Protein AF-A0A0T7A861-F1 (afdb_monomer)

Foldseek 3Di:
DPQQFDDAPDPPQWDQALVSCVVPVVPSFQVDPPADDPPDDDDDDDDDDHKTKWKAFRSRDTDDDSVSRVVCRVVVRDTIGIDIPVCVVVVVVVVPPDDD

pLDDT: mean 90.79, std 11.39, range [49.62, 98.31]

Solvent-accessible surface area (backbone atoms only — not comparable to full-atom values): 6188 Å² total; per-residue (Å²): 131,85,81,72,70,52,75,67,93,50,88,88,38,61,31,80,43,54,69,52,37,77,75,38,42,78,61,69,56,51,64,53,93,72,54,31,85,52,91,76,74,93,71,87,76,90,74,69,79,71,33,58,58,48,38,26,31,14,67,66,45,82,39,87,49,72,68,43,42,48,51,30,54,78,68,68,23,55,46,38,20,51,45,48,74,85,51,45,63,60,55,52,53,63,74,64,63,68,83,129

Mean predicted aligned error: 5.02 Å

Radius of gyration: 15.33 Å; Cα contacts (8 Å, |Δi|>4): 117; chains: 1; bounding box: 40×43×36 Å

Structure (mmCIF, N/CA/C/O backbone):
data_AF-A0A0T7A861-F1
#
_entry.id   AF-A0A0T7A861-F1
#
loop_
_atom_site.group_PDB
_atom_site.id
_atom_site.type_symbol
_atom_site.label_atom_id
_atom_site.label_alt_id
_atom_site.label_comp_id
_atom_site.label_asym_id
_atom_site.label_entity_id
_atom_site.label_seq_id
_atom_site.pdbx_PDB_ins_code
_atom_site.Cartn_x
_atom_site.Cartn_y
_atom_site.Cartn_z
_atom_site.occupancy
_atom_site.B_iso_or_equiv
_atom_site.auth_seq_id
_atom_site.auth_comp_id
_atom_site.auth_asym_id
_atom_site.auth_atom_id
_atom_site.pdbx_PDB_model_num
ATOM 1 N N . MET A 1 1 ? -29.081 -3.635 5.841 1.00 53.97 1 MET A N 1
ATOM 2 C CA . MET A 1 1 ? -28.063 -4.466 5.165 1.00 53.97 1 MET A CA 1
ATOM 3 C C . MET A 1 1 ? -26.761 -4.284 5.916 1.00 53.97 1 MET A C 1
ATOM 5 O O . MET A 1 1 ? -26.391 -3.143 6.154 1.00 53.97 1 MET A O 1
ATOM 9 N N . THR A 1 2 ? -26.124 -5.363 6.359 1.00 71.75 2 THR A N 1
ATOM 10 C CA . THR A 1 2 ? -24.820 -5.303 7.032 1.00 71.75 2 THR A CA 1
ATOM 11 C C . THR A 1 2 ? -23.777 -4.839 6.016 1.00 71.75 2 THR A C 1
ATOM 13 O O . THR A 1 2 ? -23.670 -5.429 4.943 1.00 71.75 2 THR A O 1
ATOM 16 N N . GLU A 1 3 ? -23.065 -3.751 6.302 1.00 83.69 3 GLU A N 1
ATOM 17 C CA . GLU A 1 3 ? -22.015 -3.248 5.412 1.00 83.69 3 GLU A CA 1
ATOM 18 C C . GLU A 1 3 ? -20.844 -4.241 5.417 1.00 83.69 3 GLU A C 1
ATOM 20 O O . GLU A 1 3 ? -20.265 -4.516 6.468 1.00 83.69 3 GLU A O 1
ATOM 25 N N . ILE A 1 4 ? -20.517 -4.816 4.257 1.00 89.19 4 ILE A N 1
ATOM 26 C CA . ILE A 1 4 ? -19.392 -5.749 4.133 1.00 89.19 4 ILE A CA 1
ATOM 27 C C . ILE A 1 4 ? -18.094 -4.951 4.249 1.00 89.19 4 ILE A C 1
ATOM 29 O O . ILE A 1 4 ? -17.898 -3.971 3.527 1.00 89.19 4 ILE A O 1
ATOM 33 N N . ARG A 1 5 ? -17.206 -5.388 5.149 1.00 93.62 5 ARG A N 1
ATOM 34 C CA . ARG A 1 5 ? -15.871 -4.817 5.325 1.00 93.62 5 ARG A CA 1
ATOM 35 C C . ARG A 1 5 ? -14.802 -5.878 5.089 1.00 93.62 5 ARG A C 1
ATOM 37 O O . ARG A 1 5 ? -14.892 -6.981 5.622 1.00 93.62 5 ARG A O 1
ATOM 44 N N . PHE A 1 6 ? -13.794 -5.530 4.303 1.00 93.88 6 PHE A N 1
ATOM 45 C CA . PHE A 1 6 ? -12.659 -6.383 3.979 1.00 93.88 6 PHE A CA 1
ATOM 46 C C . PHE A 1 6 ? -11.456 -6.001 4.837 1.00 93.88 6 PHE A C 1
ATOM 48 O O . PHE A 1 6 ? -11.067 -4.832 4.899 1.00 93.88 6 PHE A O 1
ATOM 55 N N . ALA A 1 7 ? -10.870 -7.001 5.489 1.00 93.69 7 ALA A N 1
ATOM 56 C CA . ALA A 1 7 ? -9.615 -6.850 6.208 1.00 93.69 7 ALA A CA 1
ATOM 57 C C . ALA A 1 7 ? -8.420 -6.852 5.230 1.00 93.69 7 ALA A C 1
ATOM 59 O O . ALA A 1 7 ? -8.519 -7.449 4.153 1.00 93.69 7 ALA A O 1
ATOM 60 N N . PRO A 1 8 ? -7.285 -6.233 5.601 1.00 95.75 8 PRO A N 1
ATOM 61 C CA . PRO A 1 8 ? -6.044 -6.355 4.846 1.00 95.75 8 PRO A CA 1
ATOM 62 C C . PRO A 1 8 ? -5.645 -7.829 4.688 1.00 95.75 8 PRO A C 1
ATOM 64 O O . PRO A 1 8 ? -5.601 -8.553 5.684 1.00 95.75 8 PRO A O 1
ATOM 67 N N . PRO A 1 9 ? -5.320 -8.287 3.470 1.00 94.88 9 PRO A N 1
ATOM 68 C CA . PRO A 1 9 ? -4.981 -9.690 3.240 1.00 94.88 9 PRO A CA 1
ATOM 69 C C . PRO A 1 9 ? -3.553 -10.076 3.664 1.00 94.88 9 PRO A C 1
ATOM 71 O O . PRO A 1 9 ? -3.259 -11.271 3.773 1.00 94.88 9 PRO A O 1
ATOM 74 N N . PHE A 1 10 ? -2.683 -9.083 3.881 1.00 96.00 10 PHE A N 1
ATOM 75 C CA . PHE A 1 10 ? -1.284 -9.242 4.278 1.00 96.00 10 PHE A CA 1
ATOM 76 C C . PHE A 1 10 ? -0.960 -8.331 5.463 1.00 96.00 10 PHE A C 1
ATOM 78 O O . PHE A 1 10 ? -1.359 -7.163 5.495 1.00 96.00 10 PHE A O 1
ATOM 85 N N . GLU A 1 11 ? -0.223 -8.865 6.434 1.00 94.88 11 GLU A N 1
ATOM 86 C CA . GLU A 1 11 ? 0.200 -8.121 7.617 1.00 94.88 11 GLU A CA 1
ATOM 87 C C . GLU A 1 11 ? 1.129 -6.957 7.236 1.00 94.88 11 GLU A C 1
ATOM 89 O O . GLU A 1 11 ? 1.962 -7.066 6.339 1.00 94.88 11 GLU A O 1
ATOM 94 N N . GLY A 1 12 ? 0.960 -5.805 7.890 1.00 95.19 12 GLY A N 1
ATOM 95 C CA . GLY A 1 12 ? 1.793 -4.618 7.662 1.00 95.19 12 GLY A CA 1
ATOM 96 C C . GLY A 1 12 ? 1.556 -3.873 6.339 1.00 95.19 12 GLY A C 1
ATOM 97 O O . GLY A 1 12 ? 2.047 -2.757 6.191 1.00 95.19 12 GLY A O 1
ATOM 98 N N . GLN A 1 13 ? 0.766 -4.413 5.404 1.00 97.50 13 GLN A N 1
ATOM 99 C CA . GLN A 1 13 ? 0.465 -3.773 4.115 1.00 97.50 13 GLN A CA 1
ATOM 100 C C . GLN A 1 13 ? -0.797 -2.901 4.164 1.00 97.50 13 GLN A C 1
ATOM 102 O O . GLN A 1 13 ? -1.760 -3.116 3.422 1.00 97.50 13 GLN A O 1
ATOM 107 N N . GLN A 1 14 ? -0.813 -1.915 5.064 1.00 97.94 14 GLN A N 1
ATOM 108 C CA . GLN A 1 14 ? -1.941 -0.997 5.207 1.00 97.94 14 GLN A CA 1
ATOM 109 C C . GLN A 1 14 ? -1.559 0.401 5.691 1.00 97.94 14 GLN A C 1
ATOM 111 O O . GLN A 1 14 ? -0.600 0.585 6.435 1.00 97.94 14 GLN A O 1
ATOM 116 N N . PHE A 1 15 ? -2.386 1.372 5.322 1.00 98.06 15 PHE A N 1
ATOM 117 C CA . PHE A 1 15 ? -2.479 2.681 5.945 1.00 98.06 15 PHE A CA 1
ATOM 118 C C . PHE A 1 15 ? -3.697 2.709 6.868 1.00 98.06 15 PHE A C 1
ATOM 120 O O . PHE A 1 15 ? -4.800 2.339 6.462 1.00 98.06 15 PHE A O 1
ATOM 127 N N . THR A 1 16 ? -3.518 3.180 8.097 1.00 97.00 16 THR A N 1
ATOM 128 C CA . THR A 1 16 ? -4.588 3.323 9.093 1.00 97.00 16 THR A CA 1
ATOM 129 C C . THR A 1 16 ? -5.230 4.710 9.081 1.00 97.00 16 THR A C 1
ATOM 131 O O . THR A 1 16 ? -6.298 4.883 9.659 1.00 97.00 16 THR A O 1
ATOM 134 N N . SER A 1 17 ? -4.621 5.688 8.402 1.00 96.38 17 SER A N 1
ATOM 135 C CA . SER A 1 17 ? -5.176 7.031 8.205 1.00 96.38 17 SER A CA 1
ATOM 136 C C . SER A 1 17 ? -4.665 7.690 6.923 1.00 96.38 17 SER A C 1
ATOM 138 O O . SER A 1 17 ? -3.624 7.309 6.374 1.00 96.38 17 SER A O 1
ATOM 140 N N . HIS A 1 18 ? -5.368 8.725 6.461 1.00 95.69 18 HIS A N 1
ATOM 141 C CA . HIS A 1 18 ? -4.946 9.511 5.304 1.00 95.69 18 HIS A CA 1
ATOM 142 C C . HIS A 1 18 ? -3.629 10.250 5.579 1.00 95.69 18 HIS A C 1
ATOM 144 O O . HIS A 1 18 ? -2.751 10.273 4.719 1.00 95.69 18 HIS A O 1
ATOM 150 N N . GLN A 1 19 ? -3.419 10.756 6.799 1.00 96.12 19 GLN A N 1
ATOM 151 C CA . GLN A 1 19 ? -2.150 11.385 7.176 1.00 96.12 19 GLN A CA 1
ATOM 152 C C . GLN A 1 19 ? -0.965 10.408 7.100 1.00 96.12 19 GLN A C 1
ATOM 154 O O . GLN A 1 19 ? 0.129 10.791 6.680 1.00 96.12 19 GLN A O 1
ATOM 159 N N . GLN A 1 20 ? -1.159 9.141 7.480 1.00 97.12 20 GLN A N 1
ATOM 160 C CA . GLN A 1 20 ? -0.110 8.131 7.334 1.00 97.12 20 GLN A CA 1
ATOM 161 C C . GLN A 1 20 ? 0.218 7.892 5.860 1.00 97.12 20 GLN A C 1
ATOM 163 O O . GLN A 1 20 ? 1.396 7.812 5.512 1.00 97.12 20 GLN A O 1
ATOM 168 N N . TRP A 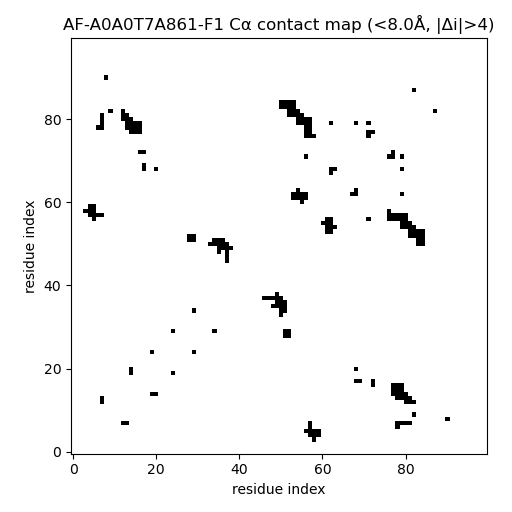1 21 ? -0.802 7.838 4.999 1.00 96.25 21 TRP A N 1
ATOM 169 C CA . TRP A 1 21 ? -0.603 7.767 3.555 1.00 96.25 21 TRP A CA 1
ATOM 170 C C . TRP A 1 21 ? 0.199 8.969 3.042 1.00 96.25 21 TRP A C 1
ATOM 172 O O . TRP A 1 21 ? 1.250 8.760 2.441 1.00 96.25 21 TRP A O 1
ATOM 182 N N . VAL A 1 22 ? -0.197 10.207 3.367 1.00 95.88 22 VAL A N 1
ATOM 183 C CA . VAL A 1 22 ? 0.547 11.426 2.979 1.00 95.88 22 VAL A CA 1
ATOM 184 C C . VAL A 1 22 ? 2.026 11.321 3.368 1.00 95.88 22 VAL A C 1
ATOM 186 O O . VAL A 1 22 ? 2.907 11.673 2.588 1.00 95.88 22 VAL A O 1
ATOM 189 N N . ASN A 1 23 ? 2.307 10.784 4.556 1.00 97.56 23 ASN A N 1
ATOM 190 C CA . ASN A 1 23 ? 3.660 10.723 5.100 1.00 97.56 23 ASN A CA 1
ATOM 191 C C . ASN A 1 23 ? 4.506 9.547 4.581 1.00 97.56 23 ASN A C 1
ATOM 193 O O . ASN A 1 23 ? 5.734 9.612 4.659 1.00 97.56 23 ASN A O 1
ATOM 197 N N . LYS A 1 24 ? 3.892 8.438 4.146 1.00 97.38 24 LYS A N 1
ATOM 198 C CA . LYS A 1 24 ? 4.595 7.161 3.903 1.00 97.38 24 LYS A CA 1
ATOM 199 C C . LYS A 1 24 ? 4.359 6.549 2.526 1.00 97.38 24 LYS A C 1
ATOM 201 O O . LYS A 1 24 ? 5.108 5.652 2.154 1.00 97.38 24 LYS A O 1
ATOM 206 N N . ALA A 1 25 ? 3.378 7.017 1.754 1.00 95.44 25 ALA A N 1
ATOM 207 C CA . ALA A 1 25 ? 2.993 6.397 0.485 1.00 95.44 25 ALA A CA 1
ATOM 208 C C . ALA A 1 25 ? 4.174 6.215 -0.466 1.00 95.44 25 ALA A C 1
ATOM 210 O O . ALA A 1 25 ? 4.391 5.114 -0.962 1.00 95.44 25 ALA A O 1
ATOM 211 N N . SER A 1 26 ? 4.977 7.263 -0.665 1.00 94.38 26 SER A N 1
ATOM 212 C CA . SER A 1 26 ? 6.115 7.199 -1.579 1.00 94.38 26 SER A CA 1
ATOM 213 C C . SER A 1 26 ? 7.128 6.131 -1.185 1.00 94.38 26 SER A C 1
ATOM 215 O O . SER A 1 26 ? 7.673 5.494 -2.071 1.00 94.38 26 SER A O 1
ATOM 217 N N . SER A 1 27 ? 7.381 5.894 0.106 1.00 97.31 27 SER A N 1
ATOM 218 C CA . SER A 1 27 ? 8.338 4.862 0.521 1.00 97.31 27 SER A CA 1
ATOM 219 C C . SER A 1 27 ? 7.717 3.469 0.558 1.00 97.31 27 SER A C 1
ATOM 221 O O . SER A 1 27 ? 8.354 2.515 0.130 1.00 97.31 27 SER A O 1
ATOM 223 N N . TRP A 1 28 ? 6.481 3.326 1.033 1.00 97.56 28 TRP A N 1
ATOM 224 C CA . TRP A 1 28 ? 5.838 2.017 1.195 1.00 97.56 28 TRP A CA 1
ATOM 225 C C . TRP A 1 28 ? 5.307 1.439 -0.120 1.00 97.56 28 TRP A C 1
ATOM 227 O O . TRP A 1 28 ? 5.374 0.235 -0.330 1.00 97.56 28 TRP A O 1
ATOM 237 N N . LEU A 1 29 ? 4.822 2.284 -1.032 1.00 96.75 29 LEU A N 1
ATOM 238 C CA . LEU A 1 29 ? 4.252 1.854 -2.316 1.00 96.75 29 LEU A CA 1
ATOM 239 C C . LEU A 1 29 ? 5.288 1.765 -3.442 1.00 96.75 29 LEU A C 1
ATOM 241 O O . LEU A 1 29 ? 4.925 1.482 -4.583 1.00 96.75 29 LEU A O 1
ATOM 245 N N . THR A 1 30 ? 6.571 1.978 -3.131 1.00 96.62 30 THR A N 1
ATOM 246 C CA . THR A 1 30 ? 7.680 1.838 -4.090 1.00 96.62 30 THR A CA 1
ATOM 247 C C . THR A 1 30 ? 8.828 0.960 -3.583 1.00 96.62 30 THR A C 1
ATOM 249 O O . THR A 1 30 ? 9.814 0.789 -4.290 1.00 96.62 30 THR A O 1
ATOM 252 N N . CYS A 1 31 ? 8.714 0.365 -2.387 1.00 96.44 31 CYS A N 1
ATOM 253 C CA . CYS A 1 31 ? 9.792 -0.434 -1.791 1.00 96.44 31 CYS A CA 1
ATOM 254 C C . CYS A 1 31 ? 9.946 -1.847 -2.372 1.00 96.44 31 CYS A C 1
ATOM 256 O O . CYS A 1 31 ? 10.914 -2.526 -2.033 1.00 96.44 31 CYS A O 1
ATOM 258 N N . HIS A 1 32 ? 9.010 -2.313 -3.204 1.00 97.12 32 HIS A N 1
ATOM 259 C CA . HIS A 1 32 ? 9.100 -3.649 -3.785 1.00 97.12 32 HIS A CA 1
ATOM 260 C C . HIS A 1 32 ? 10.298 -3.750 -4.743 1.00 97.12 32 HIS A C 1
ATOM 262 O O . HIS A 1 32 ? 10.456 -2.859 -5.580 1.00 97.12 32 HIS A O 1
ATOM 268 N N . PRO A 1 33 ? 11.105 -4.830 -4.701 1.00 96.31 33 PRO A N 1
ATOM 269 C CA . PRO A 1 33 ? 12.258 -4.990 -5.592 1.00 96.31 33 PRO A CA 1
ATOM 270 C C . PRO A 1 33 ? 11.910 -4.907 -7.084 1.00 96.31 33 PRO A C 1
ATOM 272 O O . PRO A 1 33 ? 12.696 -4.400 -7.878 1.00 96.31 33 PRO A O 1
ATOM 275 N N . GLU A 1 34 ? 10.717 -5.372 -7.460 1.00 95.81 34 GLU A N 1
ATOM 276 C CA . GLU A 1 34 ? 10.223 -5.319 -8.843 1.00 95.81 34 GLU A CA 1
ATOM 277 C C . GLU A 1 34 ? 9.446 -4.038 -9.186 1.00 95.81 34 GLU A C 1
ATOM 279 O O . GLU A 1 34 ? 8.884 -3.945 -10.277 1.00 95.81 34 GLU A O 1
ATOM 284 N N . TYR A 1 35 ? 9.380 -3.051 -8.282 1.00 95.25 35 TYR A N 1
ATOM 285 C CA . TYR A 1 35 ? 8.624 -1.822 -8.520 1.00 95.25 35 TYR A CA 1
ATOM 286 C C . TYR A 1 35 ? 9.039 -1.155 -9.840 1.00 95.25 35 TYR A C 1
ATOM 288 O O . TYR A 1 35 ? 10.191 -0.770 -10.050 1.00 95.25 35 TYR A O 1
ATOM 296 N N . ARG A 1 36 ? 8.062 -0.985 -10.734 1.00 92.81 36 ARG A N 1
ATOM 297 C CA . ARG A 1 36 ? 8.242 -0.384 -12.053 1.00 92.81 36 ARG A CA 1
ATOM 298 C C . ARG A 1 36 ? 6.965 0.316 -12.504 1.00 92.81 36 ARG A C 1
ATOM 300 O O . ARG A 1 36 ? 6.050 -0.303 -13.046 1.00 92.81 36 ARG A O 1
ATOM 307 N N . ASN A 1 37 ? 6.921 1.635 -12.332 1.00 90.38 37 ASN A N 1
ATOM 308 C CA . ASN A 1 37 ? 5.825 2.451 -12.845 1.00 90.38 37 ASN A CA 1
ATOM 309 C C . ASN A 1 37 ? 6.067 2.839 -14.313 1.00 90.38 37 ASN A C 1
ATOM 311 O O . ASN A 1 37 ? 6.949 3.638 -14.621 1.00 90.38 37 ASN A O 1
ATOM 315 N N . THR A 1 38 ? 5.263 2.277 -15.216 1.00 87.25 38 THR A N 1
ATOM 316 C CA . THR A 1 38 ? 5.306 2.565 -16.660 1.00 87.25 38 THR A CA 1
ATOM 317 C C . THR A 1 38 ? 4.120 3.394 -17.173 1.00 87.25 38 THR A C 1
ATOM 319 O O . THR A 1 38 ? 4.092 3.701 -18.364 1.00 87.25 38 THR A O 1
ATOM 322 N N . GLU A 1 39 ? 3.168 3.788 -16.312 1.00 77.75 39 GLU A N 1
ATOM 323 C CA . GLU A 1 39 ? 1.935 4.506 -16.702 1.00 77.75 39 GLU A CA 1
ATOM 324 C C . GLU A 1 39 ? 2.177 5.964 -17.128 1.00 77.75 39 GLU A C 1
ATOM 326 O O . GLU A 1 39 ? 1.364 6.537 -17.852 1.00 77.75 39 GLU A O 1
ATOM 331 N N . HIS A 1 40 ? 3.297 6.573 -16.724 1.00 64.44 40 HIS A N 1
ATOM 332 C CA . HIS A 1 40 ? 3.557 7.995 -16.956 1.00 64.44 40 HIS A CA 1
ATOM 333 C C . HIS A 1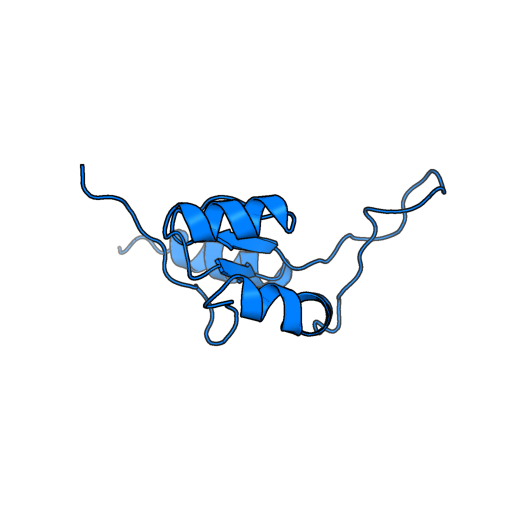 40 ? 4.802 8.241 -17.820 1.00 64.44 40 HIS A C 1
ATOM 335 O O . HIS A 1 40 ? 5.931 7.898 -17.463 1.00 64.44 40 HIS A O 1
ATOM 341 N N . GLY A 1 41 ? 4.608 8.878 -18.975 1.00 64.56 41 GLY A N 1
ATOM 342 C CA . GLY A 1 41 ? 5.662 9.587 -19.701 1.00 64.56 41 GLY A CA 1
ATOM 343 C C . GLY A 1 41 ? 5.293 9.937 -21.137 1.00 64.56 41 GLY A C 1
ATOM 344 O O . GLY A 1 41 ? 4.332 9.425 -21.696 1.00 64.56 41 GLY A O 1
ATOM 345 N N . GLU A 1 42 ? 6.083 10.834 -21.721 1.00 68.31 42 GLU A N 1
ATOM 346 C CA . GLU A 1 42 ? 5.801 11.467 -23.018 1.00 68.31 42 GLU A CA 1
ATOM 347 C C . GLU A 1 42 ? 6.112 10.566 -24.226 1.00 68.31 42 GLU A C 1
ATOM 349 O O . GLU A 1 42 ? 5.693 10.838 -25.351 1.00 68.31 42 GLU A O 1
ATOM 354 N N . ALA A 1 43 ? 6.848 9.472 -24.007 1.00 71.81 43 ALA A N 1
ATOM 355 C CA . ALA A 1 43 ? 7.284 8.579 -25.072 1.00 71.81 43 ALA A CA 1
ATOM 356 C C . ALA A 1 43 ? 6.185 7.581 -25.469 1.00 71.81 43 ALA A C 1
ATOM 358 O O . ALA A 1 43 ? 5.663 6.844 -24.632 1.00 71.81 43 ALA A O 1
ATOM 359 N N . LYS A 1 44 ? 5.896 7.511 -26.772 1.00 77.50 44 LYS A N 1
ATOM 360 C CA . LYS A 1 44 ? 5.014 6.500 -27.373 1.00 77.50 44 LYS A CA 1
ATOM 361 C C . LYS A 1 44 ? 5.714 5.131 -27.409 1.00 77.50 44 LYS A C 1
ATOM 363 O O . LYS A 1 44 ? 6.898 5.066 -27.728 1.00 77.50 44 LYS A O 1
ATOM 368 N N . GLY A 1 45 ? 4.978 4.046 -27.152 1.00 79.94 45 GLY A N 1
ATOM 369 C CA . GLY A 1 45 ? 5.463 2.658 -27.269 1.00 79.94 45 GLY A CA 1
ATOM 370 C C . GLY A 1 45 ? 5.437 1.864 -25.956 1.00 79.94 45 GLY A C 1
ATOM 371 O O . GLY A 1 45 ? 5.092 2.395 -24.904 1.00 79.94 45 GLY A O 1
ATOM 372 N N . TRP A 1 46 ? 5.783 0.572 -26.018 1.00 82.00 46 TRP A N 1
ATOM 373 C CA . TRP A 1 46 ? 5.894 -0.300 -24.839 1.00 82.00 46 TRP A CA 1
ATOM 374 C C . TRP A 1 46 ? 7.092 0.104 -23.974 1.00 82.00 46 TRP A C 1
ATOM 376 O O . TRP A 1 46 ? 8.200 0.268 -24.479 1.00 82.00 46 TRP A O 1
ATOM 386 N N . ARG A 1 47 ? 6.877 0.246 -22.660 1.00 79.62 47 ARG A N 1
ATOM 387 C CA . ARG A 1 47 ? 7.886 0.773 -21.715 1.00 79.62 47 ARG A CA 1
ATOM 388 C C . ARG A 1 47 ? 8.329 -0.255 -20.671 1.00 79.62 47 ARG A C 1
ATOM 390 O O . ARG A 1 47 ? 8.981 0.088 -19.682 1.00 79.62 47 ARG A O 1
ATOM 397 N N . GLY A 1 48 ? 7.996 -1.523 -20.899 1.00 83.00 48 GLY A N 1
ATOM 398 C CA . GLY A 1 48 ? 8.168 -2.596 -19.928 1.00 83.00 48 GLY A CA 1
ATOM 399 C C . GLY A 1 48 ? 6.867 -3.023 -19.265 1.00 83.00 48 GLY A C 1
ATOM 400 O O . GLY A 1 48 ? 5.819 -2.399 -19.439 1.00 83.00 48 GLY A O 1
ATOM 401 N N . HIS A 1 49 ? 6.963 -4.085 -18.472 1.00 88.12 49 HIS A N 1
ATOM 402 C CA . HIS A 1 49 ? 5.891 -4.517 -17.584 1.00 88.12 49 HIS A CA 1
ATOM 403 C C . HIS A 1 49 ? 5.605 -3.450 -16.512 1.00 88.12 49 HIS A C 1
ATOM 405 O O . HIS A 1 49 ? 6.535 -2.846 -15.976 1.00 88.12 49 HIS A O 1
ATOM 411 N N . HIS A 1 50 ? 4.324 -3.217 -16.218 1.00 90.56 50 HIS A N 1
ATOM 412 C CA . HIS A 1 50 ? 3.881 -2.327 -15.149 1.00 90.56 50 HIS A CA 1
ATOM 413 C C . HIS A 1 50 ? 3.772 -3.113 -13.842 1.00 90.56 50 HIS A C 1
ATOM 415 O O . HIS A 1 50 ? 2.987 -4.053 -13.756 1.00 90.56 50 HIS A O 1
ATOM 421 N N . PHE A 1 51 ? 4.527 -2.722 -12.821 1.00 95.44 51 PHE A N 1
ATOM 422 C CA . PHE A 1 51 ? 4.515 -3.376 -11.517 1.00 95.44 51 PHE A CA 1
ATOM 423 C C . PHE A 1 51 ? 4.433 -2.314 -10.422 1.00 95.44 51 PHE A C 1
ATOM 425 O O . PHE A 1 51 ? 5.437 -1.723 -10.026 1.00 95.44 51 PHE A O 1
ATOM 432 N N . THR A 1 52 ? 3.224 -2.023 -9.953 1.00 96.38 52 THR A N 1
ATOM 433 C CA . THR A 1 52 ? 2.990 -1.032 -8.896 1.00 96.38 52 THR A CA 1
ATOM 434 C C . THR A 1 52 ? 2.012 -1.566 -7.858 1.00 96.38 52 THR A C 1
ATOM 436 O O . THR A 1 52 ? 1.239 -2.491 -8.122 1.00 96.38 52 THR A O 1
ATOM 439 N N . ALA A 1 53 ? 2.068 -0.991 -6.656 1.00 97.12 53 ALA A N 1
ATOM 440 C CA . ALA A 1 53 ? 1.173 -1.359 -5.576 1.00 97.12 53 ALA A CA 1
ATOM 441 C C . ALA A 1 53 ? -0.280 -1.043 -5.932 1.00 97.12 53 ALA A C 1
ATOM 443 O O . ALA A 1 53 ? -0.624 0.005 -6.483 1.00 97.12 53 ALA A O 1
ATOM 444 N N . MET A 1 54 ? -1.161 -1.945 -5.531 1.00 97.31 54 MET A N 1
ATOM 445 C CA . MET A 1 54 ? -2.579 -1.850 -5.762 1.00 97.31 54 MET A CA 1
ATOM 446 C C . MET A 1 54 ? -3.334 -1.600 -4.457 1.00 97.31 54 MET A C 1
ATOM 448 O O . MET A 1 54 ? -3.592 -2.546 -3.730 1.00 97.31 54 MET A O 1
ATOM 452 N N . CYS A 1 55 ? -3.780 -0.358 -4.226 1.00 98.06 55 CYS A N 1
ATOM 453 C CA . CYS A 1 55 ? -4.533 0.032 -3.029 1.00 98.06 55 CYS A CA 1
ATOM 454 C C . CYS A 1 55 ? -6.062 -0.192 -3.109 1.00 98.06 55 CYS A C 1
ATOM 456 O O . CYS A 1 55 ? -6.692 0.033 -4.153 1.00 98.06 55 CYS A O 1
ATOM 458 N N . PHE A 1 56 ? -6.658 -0.574 -1.977 1.00 98.19 56 PHE A N 1
ATOM 459 C CA . PHE A 1 56 ? -8.092 -0.790 -1.771 1.00 98.19 56 PHE A CA 1
ATOM 460 C C . PHE A 1 56 ? -8.521 -0.348 -0.367 1.00 98.19 56 PHE A C 1
ATOM 462 O O . PHE A 1 56 ? -7.765 -0.503 0.589 1.00 98.19 56 PHE A O 1
ATOM 469 N N . ASP A 1 57 ? -9.727 0.201 -0.234 1.00 97.81 57 ASP A N 1
ATOM 470 C CA . ASP A 1 57 ? -10.295 0.564 1.070 1.00 97.81 57 ASP A CA 1
ATOM 471 C C . ASP A 1 57 ? -10.999 -0.622 1.756 1.00 97.81 57 ASP A C 1
ATOM 473 O O . ASP A 1 57 ? -11.184 -1.690 1.165 1.00 97.81 57 ASP A O 1
ATOM 477 N N . SER A 1 58 ? -11.433 -0.447 3.007 1.00 97.12 58 SER A N 1
ATOM 478 C CA . SER A 1 58 ? -12.129 -1.504 3.751 1.00 97.12 58 SER A CA 1
ATOM 479 C C . SER A 1 58 ? -13.507 -1.847 3.184 1.00 97.12 58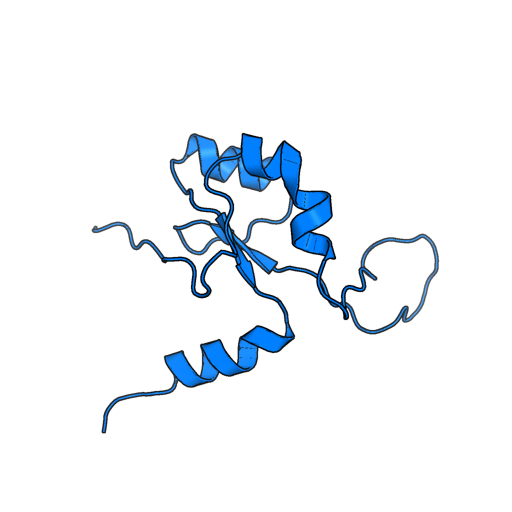 SER A C 1
ATOM 481 O O . SER A 1 58 ? -14.081 -2.850 3.584 1.00 97.12 58 SER A O 1
ATOM 483 N N . LYS A 1 59 ? -14.034 -1.087 2.216 1.00 96.31 59 LYS A N 1
ATOM 484 C CA . LYS A 1 59 ? -15.247 -1.437 1.457 1.00 96.31 59 LYS A CA 1
ATOM 485 C C . LYS A 1 59 ? -14.922 -2.203 0.163 1.00 96.31 59 LYS A C 1
ATOM 487 O O . LYS A 1 59 ? -15.827 -2.512 -0.607 1.00 96.31 59 LYS A O 1
ATOM 492 N N . GLY A 1 60 ? -13.646 -2.503 -0.094 1.00 94.81 60 GLY A N 1
ATOM 493 C CA . GLY A 1 60 ? -13.172 -3.221 -1.280 1.00 94.81 60 GLY A CA 1
ATOM 494 C C . GLY A 1 60 ? -13.053 -2.349 -2.532 1.00 94.81 60 GLY A C 1
ATOM 495 O O . GLY A 1 60 ? -12.874 -2.866 -3.635 1.00 94.81 60 GLY A O 1
ATOM 496 N N . ARG A 1 61 ? -13.159 -1.023 -2.405 1.00 96.56 61 ARG A N 1
ATOM 497 C CA . ARG A 1 61 ? -13.100 -0.111 -3.553 1.00 96.56 61 ARG A CA 1
ATOM 498 C C . ARG A 1 61 ? -11.657 0.209 -3.888 1.00 96.56 61 ARG A C 1
ATOM 500 O O . ARG A 1 61 ? -10.822 0.384 -3.006 1.00 96.56 61 ARG A O 1
ATOM 507 N N . ARG A 1 62 ? -11.378 0.353 -5.181 1.00 97.31 62 ARG A N 1
ATOM 508 C CA . ARG A 1 62 ? -10.067 0.772 -5.671 1.00 97.31 62 ARG A CA 1
ATOM 509 C C . ARG A 1 62 ? -9.730 2.186 -5.187 1.00 97.31 62 ARG A C 1
ATOM 511 O O . ARG A 1 62 ? -10.558 3.084 -5.321 1.00 97.31 62 ARG A O 1
ATOM 518 N N . VAL A 1 63 ? -8.503 2.378 -4.705 1.00 97.19 63 VAL A N 1
ATOM 519 C CA . VAL A 1 63 ? -7.966 3.682 -4.287 1.00 97.19 63 VAL A CA 1
ATOM 520 C C . VAL A 1 63 ? -6.762 4.008 -5.170 1.00 97.19 63 VAL A C 1
ATOM 522 O O . VAL A 1 63 ? -5.780 3.269 -5.165 1.00 97.19 63 VAL A O 1
ATOM 525 N N . ARG A 1 64 ? -6.844 5.064 -5.988 1.00 93.19 64 ARG A N 1
ATOM 526 C CA . ARG A 1 64 ? -5.829 5.357 -7.021 1.00 93.19 64 ARG A CA 1
ATOM 527 C C . ARG A 1 64 ? -4.955 6.560 -6.699 1.00 93.19 64 ARG A C 1
ATOM 529 O O . ARG A 1 64 ? -3.812 6.620 -7.135 1.00 93.19 64 ARG A O 1
ATOM 536 N N . ASN A 1 65 ? -5.497 7.541 -5.990 1.00 91.25 65 ASN A N 1
ATOM 537 C CA . ASN A 1 65 ? -4.841 8.824 -5.759 1.00 91.25 65 ASN A CA 1
ATOM 538 C C . ASN A 1 65 ? -5.272 9.435 -4.419 1.00 91.25 65 ASN A C 1
ATOM 540 O O . ASN A 1 65 ? -6.148 8.905 -3.738 1.00 91.25 65 ASN A O 1
ATOM 544 N N . GLY A 1 66 ? -4.692 10.583 -4.062 1.00 91.94 66 GLY A N 1
ATOM 545 C CA . GLY A 1 66 ? -5.022 11.276 -2.812 1.00 91.94 66 GLY A CA 1
ATOM 546 C C . GLY A 1 66 ? -6.498 11.663 -2.663 1.00 91.94 66 GLY A C 1
ATOM 547 O O . GLY A 1 66 ? -7.001 11.708 -1.546 1.00 91.94 66 GLY A O 1
ATOM 548 N N . GLY A 1 67 ? -7.219 11.883 -3.768 1.00 96.38 67 GLY A N 1
ATOM 549 C CA . GLY A 1 67 ? -8.663 12.128 -3.737 1.00 96.38 67 GLY A CA 1
ATOM 550 C C . GLY A 1 67 ? -9.447 10.906 -3.253 1.00 96.38 67 GLY A C 1
ATOM 551 O O . GLY A 1 67 ? -10.325 11.037 -2.405 1.00 96.38 67 GLY A O 1
ATOM 552 N N . ASP A 1 68 ? -9.082 9.709 -3.715 1.00 97.44 68 ASP A N 1
ATOM 553 C CA . ASP A 1 68 ? -9.676 8.465 -3.216 1.00 97.44 68 ASP A CA 1
ATOM 554 C C . ASP A 1 68 ? -9.319 8.193 -1.751 1.00 97.44 68 ASP A C 1
ATOM 556 O O . ASP A 1 68 ? -10.169 7.723 -0.996 1.00 97.44 68 ASP A O 1
ATOM 560 N N . PHE A 1 69 ? -8.086 8.499 -1.329 1.00 96.31 69 PHE A N 1
ATOM 561 C CA . PHE A 1 69 ? -7.692 8.363 0.078 1.00 96.31 69 PHE A CA 1
ATOM 562 C C . PHE A 1 69 ? -8.490 9.308 0.983 1.00 96.31 69 PHE A C 1
ATOM 564 O O . PHE A 1 69 ? -8.942 8.888 2.047 1.00 96.31 69 PHE A O 1
ATOM 571 N N . ARG A 1 70 ? -8.729 10.552 0.548 1.00 96.31 70 ARG A N 1
ATOM 572 C CA . ARG A 1 70 ? -9.604 11.489 1.265 1.00 96.31 70 ARG A CA 1
ATOM 573 C C . ARG A 1 70 ? -11.042 10.976 1.337 1.00 96.31 70 ARG A C 1
ATOM 575 O O . ARG A 1 70 ? -11.616 10.955 2.418 1.00 96.31 70 ARG A O 1
ATOM 582 N N . ARG A 1 71 ? -11.594 10.484 0.224 1.00 97.12 71 ARG A N 1
ATOM 583 C CA . ARG A 1 71 ? -12.926 9.858 0.200 1.00 97.12 71 ARG A CA 1
ATOM 584 C C . ARG A 1 71 ? -13.021 8.687 1.182 1.00 97.12 71 ARG A C 1
ATOM 586 O O . ARG A 1 71 ? -14.029 8.530 1.864 1.00 97.12 71 ARG A O 1
ATOM 593 N N . ALA A 1 72 ? -11.977 7.865 1.278 1.00 97.44 72 ALA A N 1
ATOM 594 C CA . ALA A 1 72 ? -11.938 6.773 2.243 1.00 97.44 72 ALA A CA 1
ATOM 595 C C . ALA A 1 72 ? -11.925 7.274 3.699 1.00 97.44 72 ALA A C 1
ATOM 597 O O . ALA A 1 72 ? -12.499 6.620 4.563 1.00 97.44 72 ALA A O 1
ATOM 598 N N . GLU A 1 73 ? -11.314 8.423 3.984 1.00 96.88 73 GLU A N 1
ATOM 599 C CA . GLU A 1 73 ? -11.306 9.033 5.321 1.00 96.88 73 GLU A CA 1
ATOM 600 C C . GLU A 1 73 ? -12.691 9.567 5.685 1.00 96.88 73 GLU A C 1
ATOM 602 O O . GLU A 1 73 ? -13.252 9.179 6.709 1.00 96.88 73 GLU A O 1
ATOM 607 N N . GLU A 1 74 ? -13.268 10.382 4.802 1.00 97.38 74 GLU A N 1
ATOM 608 C CA . GLU A 1 74 ? -14.584 11.008 4.976 1.00 97.38 74 GLU A CA 1
ATOM 609 C C . GLU A 1 74 ? -15.700 9.973 5.168 1.00 97.38 74 GLU A C 1
ATOM 611 O O . GLU A 1 74 ? -16.625 10.178 5.951 1.00 97.38 74 GLU A O 1
ATOM 616 N N . GLU A 1 75 ? -15.599 8.828 4.494 1.00 96.75 75 GLU A N 1
ATOM 617 C CA . GLU A 1 75 ? -16.579 7.750 4.600 1.00 96.75 75 GLU A CA 1
ATOM 618 C C . GLU A 1 75 ? -16.266 6.696 5.681 1.00 96.75 75 GLU A C 1
ATOM 620 O O . GLU A 1 75 ? -16.946 5.661 5.737 1.00 96.75 75 GLU A O 1
ATOM 625 N N . GLY A 1 76 ? -15.217 6.883 6.491 1.00 96.56 76 GLY A N 1
ATOM 626 C CA . GLY A 1 76 ? -14.803 5.897 7.496 1.00 96.56 76 GLY A 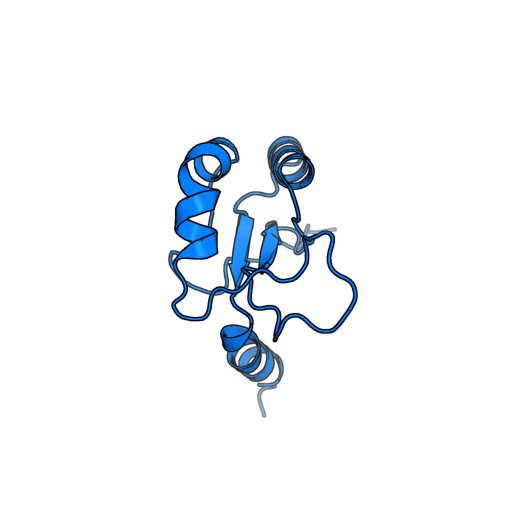CA 1
ATOM 627 C C . GLY A 1 76 ? -14.463 4.528 6.886 1.00 96.56 76 GLY A C 1
ATOM 628 O O . GLY A 1 76 ? -14.846 3.484 7.414 1.00 96.56 76 GLY A O 1
ATOM 629 N N . ALA A 1 77 ? -13.805 4.522 5.727 1.00 97.06 77 ALA A N 1
ATOM 630 C CA . ALA A 1 77 ? -13.424 3.346 4.941 1.00 97.06 77 ALA A CA 1
ATOM 631 C C . ALA A 1 77 ? -11.962 2.909 5.134 1.00 97.06 77 ALA A C 1
ATOM 633 O O . ALA A 1 77 ? -11.474 2.052 4.403 1.00 97.06 77 ALA A O 1
ATOM 634 N N . PHE A 1 78 ? -11.258 3.451 6.126 1.00 96.81 78 PHE A N 1
ATOM 635 C CA . PHE A 1 78 ? -9.965 2.90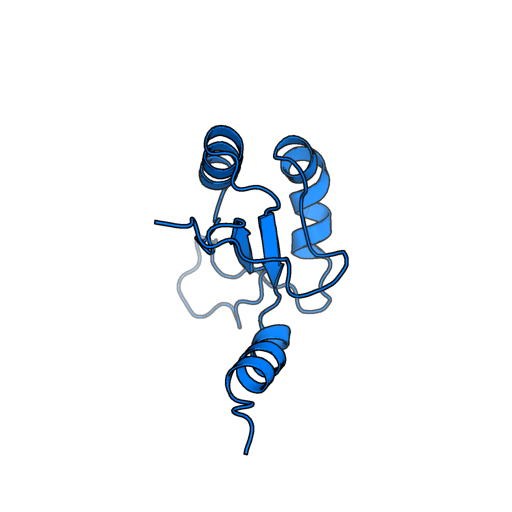9 6.543 1.00 96.81 78 PHE A CA 1
ATOM 636 C C . PHE A 1 78 ? -10.129 1.535 7.240 1.00 96.81 78 PHE A C 1
ATOM 638 O O . PHE A 1 78 ? -11.231 1.215 7.701 1.00 96.81 78 PHE A O 1
ATOM 645 N N . PRO A 1 79 ? -9.074 0.697 7.302 1.00 97.62 79 PRO A N 1
ATOM 646 C CA . PRO A 1 79 ? -7.760 0.900 6.688 1.00 97.62 79 PRO A CA 1
ATOM 647 C C . PRO A 1 79 ? -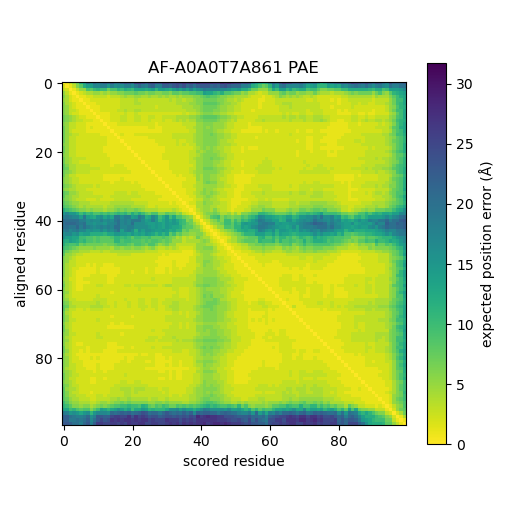7.805 0.828 5.155 1.00 97.62 79 PRO A C 1
ATOM 649 O O . PRO A 1 79 ? -8.652 0.146 4.580 1.00 97.62 79 PRO A O 1
ATOM 652 N N . VAL A 1 80 ? -6.868 1.519 4.503 1.00 98.12 80 VAL A N 1
ATOM 653 C CA . VAL A 1 80 ? -6.579 1.323 3.076 1.00 98.12 80 VAL A CA 1
ATOM 654 C C . VAL A 1 80 ? -5.368 0.410 2.971 1.00 98.12 80 VAL A C 1
ATOM 656 O O . VAL A 1 80 ? -4.286 0.769 3.426 1.00 98.12 80 VAL A O 1
ATOM 659 N N . TRP A 1 81 ? -5.533 -0.764 2.384 1.00 98.06 81 TRP A N 1
ATOM 660 C CA . TRP A 1 81 ? -4.477 -1.762 2.221 1.00 98.06 81 TRP A CA 1
ATOM 661 C C . TRP A 1 81 ? -4.017 -1.842 0.775 1.00 98.06 81 TRP A C 1
ATOM 663 O O . TRP A 1 81 ? -4.702 -1.359 -0.127 1.00 98.06 81 TRP A O 1
ATOM 673 N N . TRP A 1 82 ? -2.846 -2.429 0.540 1.00 98.31 82 TRP A N 1
ATOM 674 C CA . TRP A 1 82 ? -2.360 -2.668 -0.814 1.00 98.31 82 TRP A CA 1
ATOM 675 C C . TRP A 1 82 ? -1.855 -4.088 -1.005 1.00 98.31 82 TRP A C 1
ATOM 677 O O . TRP A 1 82 ? -1.479 -4.773 -0.055 1.00 98.31 82 TRP A O 1
ATOM 687 N N . ILE A 1 83 ? -1.843 -4.502 -2.265 1.00 97.75 83 ILE A N 1
ATOM 688 C CA . ILE A 1 83 ? -1.227 -5.744 -2.722 1.00 97.75 83 ILE A CA 1
ATOM 689 C C . ILE A 1 83 ? -0.260 -5.437 -3.860 1.00 97.75 83 ILE A C 1
ATOM 691 O O . ILE A 1 83 ? -0.435 -4.457 -4.589 1.00 97.75 83 ILE A O 1
ATOM 695 N N . TRP A 1 84 ? 0.738 -6.282 -4.030 1.00 97.75 84 TRP A N 1
ATOM 696 C CA . TRP A 1 84 ? 1.609 -6.295 -5.196 1.00 97.75 84 TRP A CA 1
ATOM 697 C C . TRP A 1 84 ? 1.073 -7.283 -6.250 1.00 97.75 84 TRP A C 1
ATOM 699 O O . TRP A 1 84 ? 0.314 -8.193 -5.906 1.00 97.75 84 TRP A O 1
ATOM 709 N N . PRO A 1 85 ? 1.388 -7.108 -7.547 1.00 96.50 85 PRO A N 1
ATOM 710 C CA . PRO A 1 85 ? 0.924 -8.016 -8.600 1.00 96.50 85 PRO A CA 1
ATOM 711 C C . PRO A 1 85 ? 1.273 -9.496 -8.380 1.00 96.50 85 PRO A C 1
ATOM 713 O O . PRO A 1 85 ? 0.452 -10.368 -8.658 1.00 96.50 85 PRO A O 1
ATOM 716 N N . ASP A 1 86 ? 2.455 -9.784 -7.844 1.00 96.75 86 ASP A N 1
ATOM 717 C CA . ASP A 1 86 ? 2.943 -11.128 -7.511 1.00 96.75 86 ASP A CA 1
ATOM 718 C C . ASP A 1 86 ? 2.197 -11.784 -6.336 1.00 96.75 86 ASP A C 1
ATOM 720 O O . ASP A 1 86 ? 2.227 -13.003 -6.191 1.00 96.75 86 ASP A O 1
ATOM 724 N N . GLN A 1 87 ? 1.463 -11.003 -5.540 1.00 96.94 87 GLN A N 1
ATOM 725 C CA . GLN A 1 87 ? 0.623 -11.499 -4.446 1.00 96.94 87 GLN A CA 1
ATOM 726 C C . GLN A 1 87 ? -0.768 -11.963 -4.912 1.00 96.94 87 GLN A C 1
ATOM 728 O O . GLN A 1 87 ? -1.479 -12.641 -4.169 1.00 96.94 87 GLN A O 1
ATOM 733 N N . ILE A 1 88 ? -1.188 -11.625 -6.139 1.00 95.00 88 ILE A N 1
ATOM 734 C CA . ILE A 1 88 ? -2.509 -12.004 -6.672 1.00 95.00 88 ILE A CA 1
ATOM 735 C C . ILE A 1 88 ? -2.711 -13.530 -6.721 1.00 95.00 88 ILE A C 1
ATOM 737 O O . ILE A 1 88 ? -3.777 -13.976 -6.290 1.00 95.00 88 ILE A O 1
ATOM 741 N N . PRO A 1 89 ? -1.759 -14.352 -7.216 1.00 95.38 89 PRO A N 1
ATOM 742 C CA . PRO A 1 89 ? -1.950 -15.800 -7.300 1.00 95.38 89 PRO A CA 1
ATOM 743 C C . PRO A 1 89 ? -2.292 -16.444 -5.953 1.00 95.38 89 PRO A C 1
ATOM 745 O O . PRO A 1 89 ? -3.175 -17.296 -5.892 1.00 95.38 89 PRO A O 1
ATOM 748 N N . GLU A 1 90 ? -1.659 -15.994 -4.866 1.00 94.50 90 GLU A N 1
ATOM 749 C CA . GLU A 1 90 ? -1.961 -16.472 -3.515 1.00 94.50 90 GLU A CA 1
ATOM 750 C C . GLU A 1 90 ? -3.403 -16.139 -3.102 1.00 94.50 90 GLU A C 1
ATOM 752 O O . GLU A 1 90 ? -4.115 -16.990 -2.568 1.00 94.50 90 GLU A O 1
ATOM 757 N N . LEU A 1 91 ? -3.869 -14.920 -3.383 1.00 92.38 91 LEU A N 1
ATOM 758 C CA . LEU A 1 91 ? -5.238 -14.504 -3.067 1.00 92.38 91 LEU A CA 1
ATOM 759 C C . LEU A 1 91 ? -6.280 -15.281 -3.869 1.00 92.38 91 LEU A C 1
ATOM 761 O O . LEU A 1 91 ? -7.309 -15.677 -3.320 1.00 92.38 91 LEU A O 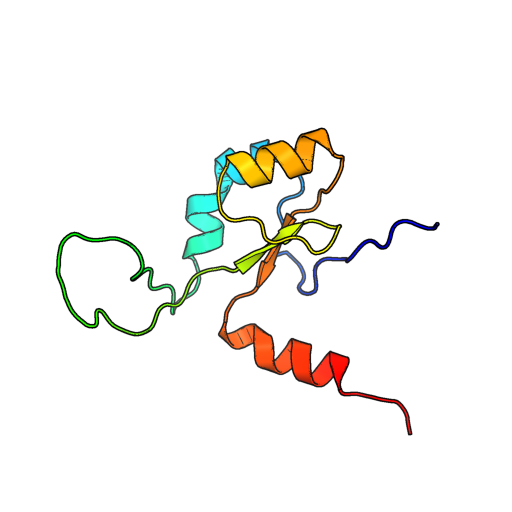1
ATOM 765 N N . VAL A 1 92 ? -6.008 -15.523 -5.153 1.00 93.06 92 VAL A N 1
ATOM 766 C CA . VAL A 1 92 ? -6.877 -16.334 -6.012 1.0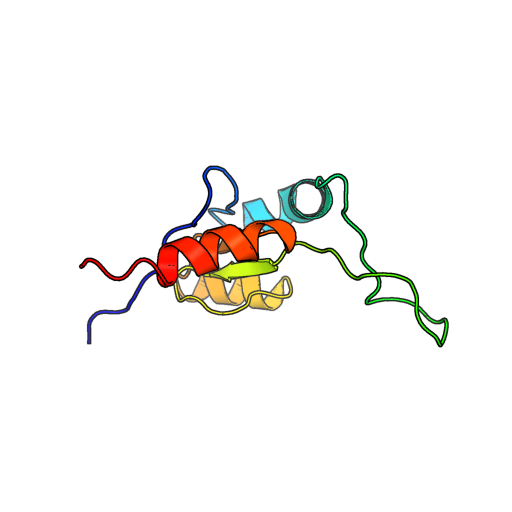0 93.06 92 VAL A CA 1
ATOM 767 C C . VAL A 1 92 ? -6.947 -17.766 -5.487 1.00 93.06 92 VAL A C 1
ATOM 769 O O . VAL A 1 92 ? -8.046 -18.293 -5.338 1.00 93.06 92 VAL A O 1
ATOM 772 N N . ALA A 1 93 ? -5.810 -18.367 -5.126 1.00 93.06 93 ALA A N 1
ATOM 773 C CA . ALA A 1 93 ? -5.771 -19.713 -4.559 1.00 93.06 93 ALA A CA 1
ATOM 774 C C . ALA A 1 93 ? -6.577 -19.815 -3.250 1.00 93.06 93 ALA A C 1
ATOM 776 O O . ALA A 1 93 ? -7.358 -20.751 -3.084 1.00 93.06 93 ALA A O 1
ATOM 777 N N . ARG A 1 94 ? -6.463 -18.822 -2.353 1.00 89.44 94 ARG A N 1
ATOM 778 C CA . ARG A 1 94 ? -7.267 -18.743 -1.116 1.00 89.44 94 ARG A CA 1
ATOM 779 C C . ARG A 1 94 ? -8.771 -18.650 -1.404 1.00 89.44 94 ARG A C 1
ATOM 781 O O . ARG A 1 94 ? -9.557 -19.278 -0.707 1.00 89.44 94 ARG A O 1
ATOM 788 N N . GLY A 1 95 ? -9.174 -17.878 -2.418 1.00 83.38 95 GLY A N 1
ATOM 789 C CA . GLY A 1 95 ? -10.582 -17.717 -2.804 1.00 83.38 95 GLY A CA 1
ATOM 790 C C . GLY A 1 95 ? -11.176 -18.911 -3.561 1.00 83.38 95 GLY A C 1
ATOM 791 O O . GLY A 1 95 ? -12.389 -19.100 -3.543 1.00 83.38 95 GLY A O 1
ATOM 792 N N . GLN A 1 96 ? -10.336 -19.716 -4.218 1.00 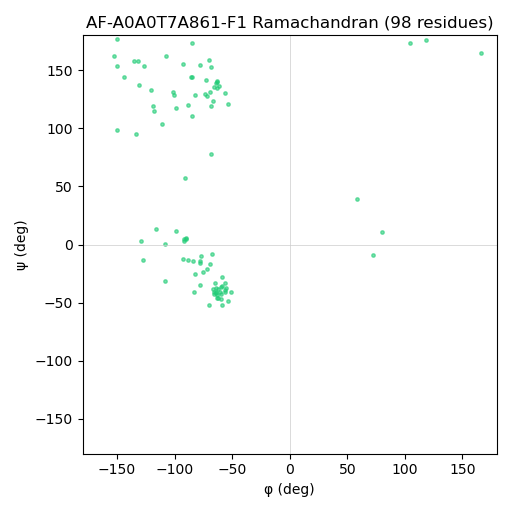75.06 96 GLN A N 1
ATOM 793 C CA . GLN A 1 96 ? -10.732 -20.932 -4.939 1.00 75.06 96 GLN A CA 1
ATOM 794 C C . GLN A 1 96 ? -10.744 -22.191 -4.067 1.00 75.06 96 GLN A C 1
ATOM 796 O O . GLN A 1 96 ? -11.291 -23.207 -4.496 1.00 75.06 96 GLN A O 1
ATOM 801 N N . ALA A 1 97 ? -10.166 -22.143 -2.863 1.00 61.16 97 ALA A N 1
ATOM 802 C CA . ALA A 1 97 ? -10.255 -23.213 -1.878 1.00 61.16 97 ALA A CA 1
ATOM 803 C C . ALA A 1 97 ? -11.700 -23.332 -1.352 1.00 61.16 97 ALA A C 1
ATOM 805 O O . ALA A 1 97 ? -12.044 -22.857 -0.272 1.00 61.16 97 ALA A O 1
ATOM 806 N N . VAL A 1 98 ? -12.569 -23.947 -2.152 1.00 52.91 98 VAL A N 1
ATOM 807 C CA . VAL A 1 98 ? -13.885 -24.426 -1.726 1.00 52.91 98 VAL A CA 1
ATOM 808 C C . VAL A 1 98 ? -13.645 -25.673 -0.867 1.00 52.91 98 VAL A C 1
ATOM 810 O O . VAL A 1 98 ? -12.901 -26.553 -1.306 1.00 52.91 98 VAL A O 1
ATOM 813 N N . PRO A 1 99 ? -14.212 -25.776 0.348 1.00 51.50 99 PRO A N 1
ATOM 814 C CA . PRO A 1 99 ? -14.115 -27.009 1.117 1.00 51.50 99 PRO A CA 1
ATOM 815 C C . PRO A 1 99 ? -14.790 -28.149 0.342 1.00 51.50 99 PRO A C 1
ATOM 817 O O . PRO A 1 99 ? -15.857 -27.955 -0.243 1.00 51.50 99 PRO A O 1
ATOM 820 N N . ALA A 1 100 ? -14.136 -29.312 0.325 1.00 49.62 100 ALA A N 1
ATOM 821 C CA . ALA A 1 100 ? -14.761 -30.570 -0.074 1.00 49.62 100 ALA A CA 1
ATOM 822 C C . ALA A 1 100 ? -15.873 -30.964 0.908 1.00 49.62 100 ALA A C 1
ATOM 824 O O . ALA A 1 100 ? -15.730 -30.642 2.113 1.00 49.62 100 ALA A O 1
#

Secondary structure (DSSP, 8-state):
-PPP-PPPSSTT-EESSHHHHHHHHHHHSS-STT-B--S--S--S-----B--EEE-TTS-EE-SHHHHHHHHHTT-PPEEEE-GGGHHHHHHHHH----

Sequence (100 aa):
MTEIRFAPPFEGQQFTSHQQWVNKASSWLTCHPEYRNTEHGEAKGWRGHHFTAMCFDSKGRRVRNGGDFRRAEEEGAFPVWWIWPDQIPELVARGQAVPA